Protein AF-A0A2H0TRL6-F1 (afdb_monomer_lite)

pLDDT: mean 90.38, std 10.12, range [57.69, 98.44]

Sequence (108 aa):
MRHHRLIYIAFLTVSFIAIFALLWQWHLTSHAYDEWIHAETAIFSTHHIYKKQKPEKRVVKGLYLTAYSANNDNTRHAIIDLIDKTELNAVVIDIKDYTGYVLYDSDI

Organism: NCBI:txid1974652

InterPro domains:
  IPR025275 Putative glycosyl hydrolase domain DUF4015 [PF13200] (62-107)

Foldseek 3Di:
DVVVVVVVVVVVVVVVVVVVVVVVVVVVVVVVVVVVVVVVVVVVVVVCVCVPDDPDDDDAQEAEDEVVLVPDPVSVVVVVVPVVVDVHDYYHYDQADPVGDGSDDDPD

Radius of gyration: 35.6 Å; chains: 1; bounding box: 76×33×84 Å

Structure (mmCIF, N/CA/C/O backbone):
data_AF-A0A2H0TRL6-F1
#
_entry.id   AF-A0A2H0TRL6-F1
#
loop_
_atom_site.group_PDB
_atom_site.id
_atom_site.type_symbol
_atom_site.label_atom_id
_atom_site.label_alt_id
_atom_site.label_comp_id
_atom_site.label_asym_id
_atom_site.label_entity_id
_atom_site.label_seq_id
_atom_site.pdbx_PDB_ins_code
_atom_site.Cartn_x
_atom_site.Cartn_y
_atom_site.Cartn_z
_atom_site.occupancy
_atom_site.B_iso_or_equiv
_atom_site.auth_seq_id
_atom_site.auth_comp_id
_atom_site.auth_asym_id
_atom_site.auth_atom_id
_atom_site.pdbx_PDB_model_num
ATOM 1 N N . MET A 1 1 ? 56.659 1.855 -58.469 1.00 61.91 1 MET A N 1
ATOM 2 C CA . MET A 1 1 ? 56.051 2.961 -57.682 1.00 61.91 1 MET A CA 1
ATOM 3 C C . MET A 1 1 ? 54.629 3.369 -58.114 1.00 61.91 1 MET A C 1
ATOM 5 O O . MET A 1 1 ? 53.902 3.883 -57.277 1.00 61.91 1 MET A O 1
ATOM 9 N N . ARG A 1 2 ? 54.177 3.147 -59.366 1.00 70.94 2 ARG A N 1
ATOM 10 C CA . ARG A 1 2 ? 52.823 3.554 -59.826 1.00 70.94 2 ARG A CA 1
ATOM 11 C C . ARG A 1 2 ? 51.675 2.615 -59.400 1.00 70.94 2 ARG A C 1
ATOM 13 O O . ARG A 1 2 ? 50.606 3.104 -59.060 1.00 70.94 2 ARG A O 1
ATOM 20 N N . HIS A 1 3 ? 51.906 1.301 -59.323 1.00 73.88 3 HIS A N 1
ATOM 21 C CA . HIS A 1 3 ? 50.865 0.323 -58.953 1.00 73.88 3 HIS A CA 1
ATOM 22 C C . HIS A 1 3 ? 50.374 0.449 -57.500 1.00 73.88 3 HIS A C 1
ATOM 24 O O . HIS A 1 3 ? 49.187 0.297 -57.242 1.00 73.88 3 HIS A O 1
ATOM 30 N N . HIS A 1 4 ? 51.251 0.815 -56.560 1.00 81.94 4 HIS A N 1
ATOM 31 C CA . HIS A 1 4 ? 50.876 0.982 -55.150 1.00 81.94 4 HIS A CA 1
ATOM 32 C C . HIS A 1 4 ? 49.898 2.151 -54.932 1.00 81.94 4 HIS A C 1
ATOM 34 O O . HIS A 1 4 ? 48.974 2.051 -54.132 1.00 81.94 4 HIS A O 1
ATOM 40 N N . ARG A 1 5 ? 50.039 3.235 -55.712 1.00 86.31 5 ARG A N 1
ATOM 41 C CA . ARG A 1 5 ? 49.123 4.387 -55.663 1.00 86.31 5 ARG A CA 1
ATOM 42 C C . ARG A 1 5 ? 47.729 4.029 -56.178 1.00 86.31 5 ARG A C 1
ATOM 44 O O . ARG A 1 5 ? 46.749 4.478 -55.603 1.00 86.31 5 ARG A O 1
ATOM 51 N N . LEU A 1 6 ? 47.643 3.204 -57.224 1.00 85.75 6 LEU A N 1
ATOM 52 C CA . LEU A 1 6 ? 46.365 2.732 -57.770 1.00 85.75 6 LEU A CA 1
ATOM 53 C C . LEU A 1 6 ? 45.625 1.822 -56.784 1.00 85.75 6 LEU A C 1
ATOM 55 O O . LEU A 1 6 ? 44.429 1.991 -56.583 1.00 85.75 6 LEU A O 1
ATOM 59 N N . ILE A 1 7 ? 46.350 0.915 -56.126 1.00 89.88 7 ILE A N 1
ATOM 60 C CA . ILE A 1 7 ? 45.795 0.038 -55.088 1.00 89.88 7 ILE A CA 1
ATOM 61 C C . ILE A 1 7 ? 45.265 0.869 -53.912 1.00 89.88 7 ILE A C 1
ATOM 63 O O . ILE A 1 7 ? 44.140 0.662 -53.474 1.00 89.88 7 ILE A O 1
ATOM 67 N N . TYR A 1 8 ? 46.031 1.856 -53.442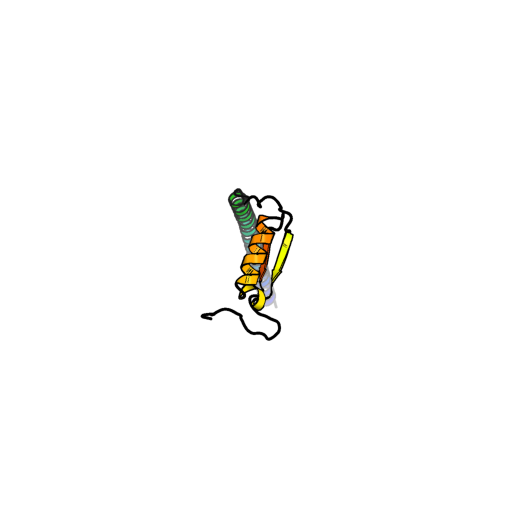 1.00 92.75 8 TYR A N 1
ATOM 68 C CA . TYR A 1 8 ? 45.603 2.733 -52.350 1.00 92.75 8 TYR A CA 1
ATOM 69 C C . TYR A 1 8 ? 44.351 3.554 -52.697 1.00 92.75 8 TYR A C 1
ATOM 71 O O . TYR A 1 8 ? 43.432 3.649 -51.889 1.00 92.75 8 TYR A O 1
ATOM 79 N N . ILE A 1 9 ? 44.279 4.101 -53.916 1.00 93.00 9 ILE A N 1
ATOM 80 C CA . ILE A 1 9 ? 43.088 4.821 -54.393 1.00 93.00 9 ILE A CA 1
ATOM 81 C C . ILE A 1 9 ? 41.877 3.883 -54.436 1.00 93.00 9 ILE A C 1
ATOM 83 O O . ILE A 1 9 ? 40.812 4.266 -53.964 1.00 93.00 9 ILE A O 1
ATOM 87 N N . ALA A 1 10 ? 42.040 2.652 -54.931 1.00 92.44 10 ALA A N 1
ATOM 88 C CA . ALA A 1 10 ? 40.965 1.661 -54.948 1.00 92.44 10 ALA A CA 1
ATOM 89 C C . ALA A 1 10 ? 40.485 1.286 -53.532 1.00 92.44 10 ALA A C 1
ATOM 91 O O . ALA A 1 10 ? 39.288 1.148 -53.300 1.00 92.44 10 ALA A O 1
ATOM 92 N N . PHE A 1 11 ? 41.392 1.175 -52.559 1.00 95.50 11 PHE A N 1
ATOM 93 C CA . PHE A 1 11 ? 41.006 0.951 -51.163 1.00 95.50 11 PHE A CA 1
ATOM 94 C C . PHE A 1 11 ? 40.243 2.139 -50.567 1.00 95.50 11 PHE A C 1
ATOM 96 O O . PHE A 1 11 ? 39.252 1.934 -49.867 1.00 95.50 11 PHE A O 1
ATOM 103 N N . LEU A 1 12 ? 40.659 3.376 -50.859 1.00 95.81 12 LEU A N 1
ATOM 104 C CA . LEU A 1 12 ? 39.958 4.569 -50.383 1.00 95.81 12 LEU A CA 1
ATOM 105 C C . LEU A 1 12 ? 38.555 4.696 -50.976 1.00 95.81 12 LEU A C 1
ATOM 107 O O . LEU A 1 12 ? 37.625 5.037 -50.248 1.00 95.81 12 LEU A O 1
ATOM 111 N N . THR A 1 13 ? 38.378 4.401 -52.265 1.00 95.75 13 THR A N 1
ATOM 112 C CA . THR A 1 13 ? 37.055 4.465 -52.897 1.00 95.75 13 THR A CA 1
ATOM 113 C C . THR A 1 13 ? 36.118 3.400 -52.336 1.00 95.75 13 THR A C 1
ATOM 115 O O . THR A 1 13 ? 34.977 3.716 -52.007 1.00 95.75 13 THR A O 1
ATOM 118 N N . VAL A 1 14 ? 36.596 2.166 -52.145 1.00 97.25 14 VAL A N 1
ATOM 119 C CA . VAL A 1 14 ? 35.807 1.089 -51.525 1.00 97.25 14 VAL A CA 1
ATOM 120 C C . VAL A 1 14 ? 35.442 1.433 -50.081 1.00 97.25 14 VAL A C 1
ATOM 122 O O . VAL A 1 14 ? 34.289 1.269 -49.690 1.00 97.25 14 VAL A O 1
ATOM 125 N N . SER A 1 15 ? 36.389 1.963 -49.303 1.00 95.94 15 SER A N 1
ATOM 126 C CA . SER A 1 15 ? 36.139 2.389 -47.921 1.00 95.94 15 SER A CA 1
ATOM 127 C C . SER A 1 15 ? 35.106 3.517 -47.854 1.00 95.94 15 SER A C 1
ATOM 129 O O . SER A 1 15 ? 34.175 3.460 -47.055 1.00 95.94 15 SER A O 1
ATOM 131 N N . PHE A 1 16 ? 35.199 4.502 -48.751 1.00 97.56 16 PHE A N 1
ATOM 132 C CA . PHE A 1 16 ? 34.228 5.591 -48.832 1.00 97.56 16 PHE A CA 1
ATOM 133 C C . PHE A 1 16 ? 32.817 5.088 -49.166 1.00 97.56 16 PHE A C 1
ATOM 135 O O . PHE A 1 16 ? 31.853 5.489 -48.516 1.00 97.56 16 PHE A O 1
ATOM 142 N N . ILE A 1 17 ? 32.691 4.169 -50.130 1.00 97.81 17 ILE A N 1
ATOM 143 C CA . ILE A 1 17 ? 31.405 3.550 -50.487 1.00 97.81 17 ILE A CA 1
ATOM 144 C C . ILE A 1 17 ? 30.842 2.749 -49.306 1.00 97.81 17 ILE A C 1
ATOM 146 O O . ILE A 1 17 ? 29.652 2.850 -49.015 1.00 97.81 17 ILE A O 1
ATOM 150 N N . ALA A 1 18 ? 31.684 1.994 -48.596 1.00 97.06 18 ALA A N 1
ATOM 151 C CA . ALA A 1 18 ? 31.268 1.235 -47.421 1.00 97.06 18 ALA A CA 1
ATOM 152 C C . ALA A 1 18 ? 30.778 2.152 -46.289 1.00 97.06 18 ALA A C 1
ATOM 154 O O . ALA A 1 18 ? 29.723 1.900 -45.713 1.00 97.06 18 ALA A O 1
ATOM 155 N N . ILE A 1 19 ? 31.493 3.247 -46.009 1.00 97.88 19 ILE A N 1
ATOM 156 C CA . ILE A 1 19 ? 31.084 4.249 -45.013 1.00 97.88 19 ILE A CA 1
ATOM 157 C C . ILE A 1 19 ? 29.750 4.880 -45.413 1.00 97.88 19 ILE A C 1
ATOM 159 O O . ILE A 1 19 ? 28.847 4.972 -44.586 1.00 97.88 19 ILE A O 1
ATOM 163 N N . PHE A 1 20 ? 29.594 5.269 -46.678 1.00 97.88 20 PHE A N 1
ATOM 164 C CA . PHE A 1 20 ? 28.340 5.829 -47.171 1.00 97.88 20 PHE A CA 1
ATOM 165 C C . PHE A 1 20 ? 27.174 4.842 -47.014 1.00 97.88 20 PHE A C 1
ATOM 167 O O . PHE A 1 20 ? 26.117 5.222 -46.519 1.00 97.88 20 PHE A O 1
ATOM 174 N N . ALA A 1 21 ? 27.378 3.568 -47.357 1.00 97.62 21 ALA A N 1
ATOM 175 C CA . ALA A 1 21 ? 26.369 2.525 -47.191 1.00 97.62 21 ALA A CA 1
ATOM 176 C C . ALA A 1 21 ? 25.994 2.302 -45.716 1.00 97.62 21 ALA A C 1
ATOM 178 O O . ALA A 1 21 ? 24.816 2.139 -45.406 1.00 97.62 21 ALA A O 1
ATOM 179 N N . LEU A 1 22 ? 26.966 2.346 -44.799 1.00 97.75 22 LEU A N 1
ATOM 180 C CA . LEU A 1 22 ? 26.714 2.233 -43.359 1.00 97.75 22 LEU A CA 1
ATOM 181 C C . LEU A 1 22 ? 25.928 3.429 -42.818 1.00 97.75 22 LEU A C 1
ATOM 183 O O . LEU A 1 22 ? 24.991 3.240 -42.048 1.00 97.75 22 LEU A O 1
ATOM 187 N N . LEU A 1 23 ? 26.271 4.648 -43.241 1.00 97.56 23 LEU A N 1
ATOM 188 C CA . LEU A 1 23 ? 25.544 5.857 -42.846 1.00 97.56 23 LEU A CA 1
ATOM 189 C C . LEU A 1 23 ? 24.118 5.859 -43.399 1.00 97.56 23 LEU A C 1
ATOM 191 O O . LEU A 1 23 ? 23.180 6.212 -42.688 1.00 97.56 23 LEU A O 1
ATOM 195 N N . TRP A 1 24 ? 23.947 5.410 -44.642 1.00 96.56 24 TRP A N 1
ATOM 196 C CA . TRP A 1 24 ? 22.637 5.246 -45.259 1.00 96.56 24 TRP A CA 1
ATOM 197 C C . TRP A 1 24 ? 21.793 4.208 -44.512 1.00 96.56 24 TRP A C 1
ATOM 199 O O . TRP A 1 24 ? 20.649 4.481 -44.156 1.00 96.56 24 TRP A O 1
ATOM 209 N N . GLN A 1 25 ? 22.370 3.046 -44.191 1.00 96.44 25 GLN A N 1
ATOM 210 C CA . GLN A 1 25 ? 21.691 2.007 -43.419 1.00 96.44 25 GLN A CA 1
ATOM 211 C C . GLN A 1 25 ? 21.314 2.495 -42.015 1.00 96.44 25 GLN A C 1
ATOM 213 O O . GLN A 1 25 ? 20.204 2.230 -41.552 1.00 96.44 25 GLN A O 1
ATOM 218 N N . TRP A 1 26 ? 22.215 3.223 -41.346 1.00 96.38 26 TRP A N 1
ATOM 219 C CA . TRP A 1 26 ? 21.954 3.815 -40.035 1.00 96.38 26 TRP A CA 1
ATOM 220 C C . TRP A 1 26 ? 20.784 4.798 -40.090 1.00 96.38 26 TRP A C 1
ATOM 222 O O . TRP A 1 26 ? 19.890 4.714 -39.259 1.00 96.38 26 TRP A O 1
ATOM 232 N N . HIS A 1 27 ? 20.743 5.655 -41.110 1.00 96.44 27 HIS A N 1
ATOM 233 C CA . HIS A 1 27 ? 19.666 6.620 -41.321 1.00 96.44 27 HIS A CA 1
ATOM 234 C C . HIS A 1 27 ? 18.304 5.956 -41.582 1.00 96.44 27 HIS A C 1
ATOM 236 O O . HIS A 1 27 ? 17.296 6.349 -40.998 1.00 96.44 27 HIS A O 1
ATOM 242 N N . LEU A 1 28 ? 18.251 4.924 -42.434 1.00 94.75 28 LEU A N 1
ATOM 243 C CA . LEU A 1 28 ? 17.008 4.169 -42.643 1.00 94.75 28 LEU A CA 1
ATOM 244 C C . LEU A 1 28 ? 16.546 3.494 -41.348 1.00 94.75 28 LEU A C 1
ATOM 246 O O . LEU A 1 28 ? 15.359 3.505 -41.031 1.00 94.75 28 LEU A O 1
ATOM 250 N N . THR A 1 29 ? 17.489 2.924 -40.599 1.00 93.94 29 THR A N 1
ATOM 251 C CA . THR A 1 29 ? 17.191 2.231 -39.341 1.00 93.94 29 THR A CA 1
ATOM 252 C C . THR A 1 29 ? 16.713 3.208 -38.268 1.00 93.94 29 THR A C 1
ATOM 254 O O . THR A 1 29 ? 15.761 2.893 -37.560 1.00 93.94 29 THR A O 1
ATOM 257 N N . SER A 1 30 ? 17.313 4.401 -38.162 1.00 93.31 30 SER A N 1
ATOM 258 C CA . SER A 1 30 ? 16.884 5.417 -37.195 1.00 93.31 30 SER A CA 1
ATOM 259 C C . SER A 1 30 ? 15.474 5.917 -37.491 1.00 93.31 30 SER A C 1
ATOM 261 O O . SER A 1 30 ? 14.663 5.986 -36.578 1.00 93.31 30 SER A O 1
ATOM 263 N N . HIS A 1 31 ? 15.137 6.168 -38.760 1.00 92.62 31 HIS A N 1
ATOM 264 C CA . HIS A 1 31 ? 13.775 6.568 -39.120 1.00 92.62 31 HIS A CA 1
ATOM 265 C C . HIS A 1 31 ? 12.741 5.482 -38.828 1.00 92.62 31 HIS A C 1
ATOM 267 O O . HIS A 1 31 ? 11.687 5.781 -38.274 1.00 92.62 31 HIS A O 1
ATOM 273 N N . ALA A 1 32 ? 13.055 4.222 -39.139 1.00 90.94 32 ALA A N 1
ATOM 274 C CA . ALA A 1 32 ? 12.172 3.105 -38.817 1.00 90.94 32 ALA A CA 1
ATOM 275 C C . ALA A 1 32 ? 11.971 2.948 -37.297 1.00 90.94 32 ALA A C 1
ATOM 277 O O . ALA A 1 32 ? 10.877 2.614 -36.845 1.00 90.94 32 ALA A O 1
ATOM 278 N N . TYR A 1 33 ? 13.013 3.207 -36.502 1.00 89.25 33 TYR A N 1
ATOM 279 C CA . TYR A 1 33 ? 12.943 3.180 -35.043 1.00 89.25 33 TYR A CA 1
ATOM 280 C C . TYR A 1 33 ? 12.088 4.324 -34.478 1.00 89.25 33 TYR A C 1
ATOM 282 O O . TYR A 1 33 ? 11.245 4.082 -33.614 1.00 89.25 33 TYR A O 1
ATOM 290 N N . ASP A 1 34 ? 12.249 5.542 -35.000 1.00 87.94 34 ASP A N 1
ATOM 291 C CA . ASP A 1 34 ? 11.453 6.702 -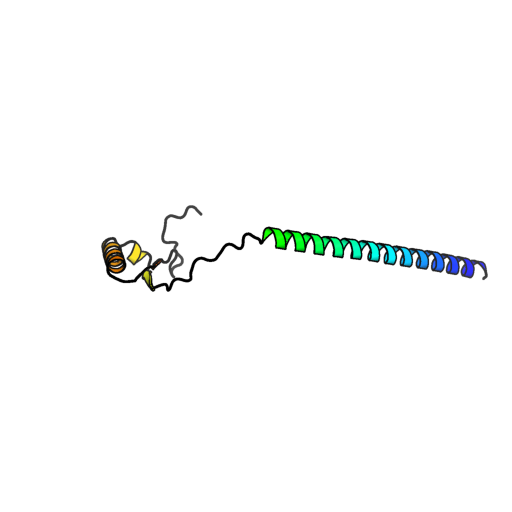34.590 1.00 87.94 34 ASP A CA 1
ATOM 292 C C . ASP A 1 34 ? 9.963 6.492 -34.916 1.00 87.94 34 ASP A C 1
ATOM 294 O O . ASP A 1 34 ? 9.099 6.698 -34.060 1.00 87.94 34 ASP A O 1
ATOM 298 N N . GLU A 1 35 ? 9.645 5.996 -36.117 1.00 88.69 35 GLU A N 1
ATOM 299 C CA . GLU A 1 35 ? 8.271 5.646 -36.508 1.00 88.69 35 GLU A CA 1
ATOM 300 C C . GLU A 1 35 ? 7.666 4.564 -35.601 1.00 88.69 35 GLU A C 1
ATOM 302 O O . GLU A 1 35 ? 6.511 4.681 -35.176 1.00 88.69 35 GLU A O 1
ATOM 307 N N . TRP A 1 36 ? 8.448 3.537 -35.254 1.00 86.56 36 TRP A N 1
ATOM 308 C CA . TRP A 1 36 ? 8.013 2.462 -34.365 1.00 86.56 36 TRP A CA 1
ATOM 309 C C . TRP A 1 36 ? 7.723 2.961 -32.941 1.00 86.56 36 TRP A C 1
ATOM 311 O O . TRP A 1 36 ? 6.649 2.674 -32.407 1.00 86.56 36 TRP A O 1
ATOM 321 N N . ILE A 1 37 ? 8.611 3.776 -32.355 1.00 85.00 37 ILE A N 1
ATOM 322 C CA . ILE A 1 37 ? 8.404 4.369 -31.022 1.00 85.00 37 ILE A CA 1
ATOM 323 C C . ILE A 1 37 ? 7.145 5.231 -30.992 1.00 85.00 37 ILE A C 1
ATOM 325 O O . ILE A 1 37 ? 6.363 5.160 -30.038 1.00 85.00 37 ILE A O 1
ATOM 329 N N . HIS A 1 38 ? 6.932 6.066 -32.010 1.00 84.31 38 HIS A N 1
ATOM 330 C CA . HIS A 1 38 ? 5.759 6.933 -32.057 1.00 84.31 38 HIS A CA 1
ATOM 331 C C . HIS A 1 38 ? 4.461 6.123 -32.169 1.00 84.31 38 HIS A C 1
ATOM 333 O O . HIS A 1 38 ? 3.476 6.461 -31.504 1.00 84.31 38 HIS A O 1
ATOM 339 N N . ALA A 1 39 ? 4.467 5.025 -32.929 1.00 84.44 39 ALA A N 1
ATOM 340 C CA . ALA A 1 39 ? 3.330 4.116 -33.035 1.00 84.44 39 ALA A CA 1
ATOM 341 C C . ALA A 1 39 ? 3.043 3.376 -31.716 1.00 84.44 39 ALA A C 1
ATOM 343 O O . ALA A 1 39 ? 1.897 3.352 -31.264 1.00 84.44 39 ALA A O 1
ATOM 344 N N . GLU A 1 40 ? 4.062 2.825 -31.052 1.00 82.62 40 GLU A N 1
ATOM 345 C CA . GLU A 1 40 ? 3.904 2.149 -29.758 1.00 82.62 40 GLU A CA 1
ATOM 346 C C . GLU A 1 40 ? 3.417 3.114 -28.668 1.00 82.62 40 GLU A C 1
ATOM 348 O O . GLU A 1 40 ? 2.499 2.799 -27.909 1.00 82.62 40 GLU A O 1
ATOM 353 N N . THR A 1 41 ? 3.952 4.336 -28.645 1.00 79.25 41 THR A N 1
ATOM 354 C CA . THR A 1 41 ? 3.530 5.384 -27.704 1.00 79.25 41 THR A CA 1
ATOM 355 C C . THR A 1 41 ? 2.076 5.806 -27.939 1.00 79.25 41 THR A C 1
ATOM 357 O O . THR A 1 41 ? 1.319 6.009 -26.980 1.00 79.25 41 THR A O 1
ATOM 360 N N . ALA A 1 42 ? 1.647 5.899 -29.203 1.00 78.19 42 ALA A N 1
ATOM 361 C CA . ALA A 1 42 ? 0.256 6.169 -29.556 1.00 78.19 42 ALA A CA 1
ATOM 362 C C . ALA A 1 42 ? -0.670 5.025 -29.108 1.00 78.19 42 ALA A C 1
ATOM 364 O O . ALA A 1 42 ? -1.703 5.280 -28.484 1.00 78.19 42 ALA A O 1
ATOM 365 N N . ILE A 1 43 ? -0.274 3.767 -29.329 1.00 74.56 43 ILE A N 1
ATOM 366 C CA . ILE A 1 43 ? -1.034 2.582 -28.904 1.00 74.56 43 ILE A CA 1
ATOM 367 C C . ILE A 1 43 ? -1.138 2.517 -27.372 1.00 74.56 43 ILE A C 1
ATOM 369 O O . ILE A 1 43 ? -2.241 2.378 -26.840 1.00 74.56 43 ILE A O 1
ATOM 373 N N . PHE A 1 44 ? -0.036 2.713 -26.645 1.00 72.38 44 PHE A N 1
ATOM 374 C CA . PHE A 1 44 ? -0.021 2.740 -25.179 1.00 72.38 44 PHE A CA 1
ATOM 375 C C . PHE A 1 44 ? -0.936 3.831 -24.605 1.00 72.38 44 PHE A C 1
ATOM 377 O O . PHE A 1 44 ? -1.663 3.591 -23.637 1.00 72.38 44 PHE A O 1
ATOM 384 N N . SER A 1 45 ? -0.965 5.004 -25.242 1.00 65.50 45 SER A N 1
ATOM 385 C CA . SER A 1 45 ? -1.854 6.109 -24.865 1.00 65.50 45 SER A CA 1
ATOM 386 C C . SER A 1 45 ? -3.328 5.787 -25.139 1.00 65.50 45 SER A C 1
ATOM 388 O O . SER A 1 45 ? -4.183 6.099 -24.311 1.00 65.50 45 SER A O 1
ATOM 390 N N . THR A 1 46 ? -3.642 5.106 -26.249 1.00 64.81 46 THR A N 1
ATOM 391 C CA . THR A 1 46 ? -5.020 4.667 -26.549 1.00 64.81 46 THR A CA 1
ATOM 392 C C . THR A 1 46 ? -5.505 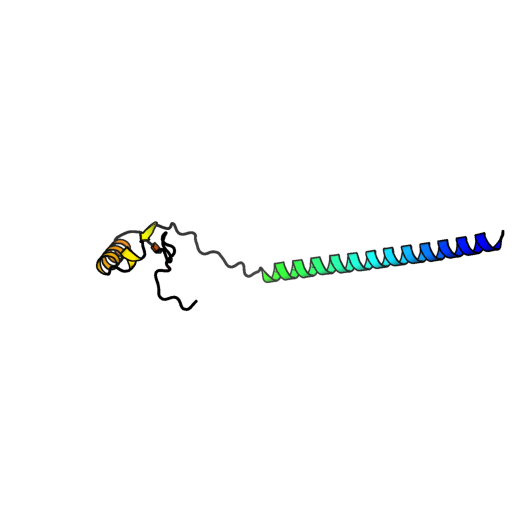3.540 -25.634 1.00 64.81 46 THR A C 1
ATOM 394 O O . THR A 1 46 ? -6.676 3.523 -25.257 1.00 64.81 46 THR A O 1
ATOM 397 N N . HIS A 1 47 ? -4.620 2.642 -25.187 1.00 62.28 47 HIS A N 1
ATOM 398 C CA . HIS A 1 47 ? -4.974 1.577 -24.241 1.00 62.28 47 HIS A CA 1
ATOM 399 C C . HIS A 1 47 ? -5.077 2.071 -22.783 1.00 62.28 47 HIS A C 1
ATOM 401 O O . HIS A 1 47 ? -5.679 1.410 -21.940 1.00 62.28 47 HIS A O 1
ATOM 407 N N . HIS A 1 48 ? -4.580 3.280 -22.490 1.00 57.69 48 HIS A N 1
ATOM 408 C CA . HIS A 1 48 ? -4.778 3.981 -21.214 1.00 57.69 48 HIS A CA 1
ATOM 409 C C . HIS A 1 48 ? -6.108 4.755 -21.113 1.00 57.69 48 HIS A C 1
ATOM 411 O O . HIS A 1 48 ? -6.376 5.373 -20.078 1.00 57.69 48 HIS A O 1
ATOM 417 N N . ILE A 1 49 ? -7.001 4.668 -22.110 1.00 59.09 49 ILE A N 1
ATOM 418 C CA . ILE A 1 49 ? -8.374 5.217 -22.046 1.00 59.09 49 ILE A CA 1
ATOM 419 C C . ILE A 1 49 ? -9.318 4.279 -21.254 1.00 59.09 49 ILE A C 1
ATOM 421 O O . ILE A 1 49 ? -10.518 4.206 -21.472 1.00 59.09 49 ILE A O 1
ATOM 425 N N . TYR A 1 50 ? -8.787 3.562 -20.268 1.00 60.81 50 TYR A N 1
ATOM 426 C CA . TYR A 1 50 ? -9.552 3.141 -19.099 1.00 60.81 50 TYR A CA 1
ATOM 427 C C . TYR A 1 50 ? -8.748 3.563 -17.878 1.00 60.81 50 TYR A C 1
ATOM 429 O O . TYR A 1 50 ? -8.102 2.767 -17.196 1.00 60.81 50 TYR A O 1
ATOM 437 N N . LYS A 1 51 ? -8.721 4.878 -17.634 1.00 67.56 51 LYS A N 1
ATOM 438 C CA . LYS A 1 51 ? -8.120 5.446 -16.431 1.00 67.56 51 LYS A CA 1
ATOM 439 C C . LYS A 1 51 ? -8.909 4.900 -15.249 1.00 67.56 51 LYS A C 1
ATOM 441 O O . LYS A 1 51 ? -9.948 5.455 -14.904 1.00 67.56 51 LYS A O 1
ATOM 446 N N . LYS A 1 52 ? -8.443 3.790 -14.664 1.00 76.50 52 LYS A N 1
ATOM 447 C CA . LYS A 1 52 ? -9.024 3.188 -13.463 1.00 76.50 52 LYS A CA 1
ATOM 448 C C . LYS A 1 52 ? -9.126 4.294 -12.424 1.00 76.50 52 LYS A C 1
ATOM 450 O O . LYS A 1 52 ? -8.117 4.746 -11.878 1.00 76.50 52 LYS A O 1
ATOM 455 N N . GLN A 1 53 ? -10.339 4.795 -12.236 1.00 83.81 53 GLN A N 1
ATOM 456 C CA . GLN A 1 53 ? -10.581 5.913 -11.350 1.00 83.81 53 GLN A CA 1
ATOM 457 C C . GLN A 1 53 ? -10.258 5.411 -9.949 1.00 83.81 53 GLN A C 1
ATOM 459 O O . GLN A 1 53 ? -10.801 4.399 -9.500 1.00 83.81 53 GLN A O 1
ATOM 464 N N . LYS A 1 54 ? -9.286 6.051 -9.293 1.00 84.75 54 LYS A N 1
ATOM 465 C CA . LYS A 1 54 ? -8.986 5.711 -7.905 1.00 84.75 54 LYS A CA 1
ATOM 466 C C . LYS A 1 54 ? -10.259 5.969 -7.094 1.00 84.75 54 LYS A C 1
ATOM 468 O O . LYS A 1 54 ? -10.922 6.977 -7.355 1.00 84.75 54 LYS A O 1
ATOM 473 N N . PRO A 1 55 ? -10.609 5.082 -6.150 1.00 87.12 55 PRO A N 1
ATOM 474 C CA . PRO A 1 55 ? -11.726 5.348 -5.262 1.00 87.12 55 PRO A CA 1
ATOM 475 C C . PRO A 1 55 ? -11.487 6.664 -4.519 1.00 87.12 55 PRO A C 1
ATOM 477 O O . PRO A 1 55 ? -10.345 7.112 -4.360 1.00 87.12 55 PRO A O 1
ATOM 480 N N . GLU A 1 56 ? -12.574 7.277 -4.065 1.00 93.31 56 GLU A N 1
ATOM 481 C CA . GLU A 1 56 ? -12.507 8.467 -3.229 1.00 93.31 56 GLU A CA 1
ATOM 482 C C . GLU A 1 56 ? -11.592 8.228 -2.018 1.00 93.31 56 GLU A C 1
ATOM 484 O O . GLU A 1 56 ? -11.607 7.159 -1.396 1.00 93.31 56 GLU A O 1
ATOM 489 N N . LYS A 1 57 ? -10.767 9.226 -1.689 1.00 92.25 57 LYS A N 1
ATOM 490 C CA . LYS A 1 57 ? -9.855 9.146 -0.550 1.00 92.25 57 LYS A CA 1
ATOM 491 C C . LYS A 1 57 ? -10.669 9.156 0.745 1.00 92.25 57 LYS A C 1
ATOM 493 O O . LYS A 1 57 ? -11.288 10.159 1.075 1.00 92.25 57 LYS A O 1
ATOM 498 N N . ARG A 1 58 ? -10.609 8.065 1.509 1.00 93.44 58 ARG A N 1
ATOM 499 C CA . ARG A 1 58 ? -11.240 7.954 2.832 1.00 93.44 58 ARG A CA 1
ATOM 500 C C . ARG A 1 58 ? -10.216 8.219 3.932 1.00 93.44 58 ARG A C 1
ATOM 502 O O . ARG A 1 58 ? -9.075 7.769 3.836 1.00 93.44 58 ARG A O 1
ATOM 509 N N . VAL A 1 59 ? -10.618 8.947 4.974 1.00 95.94 59 VAL A N 1
ATOM 510 C CA . VAL A 1 59 ? -9.807 9.091 6.190 1.00 95.94 59 VAL A CA 1
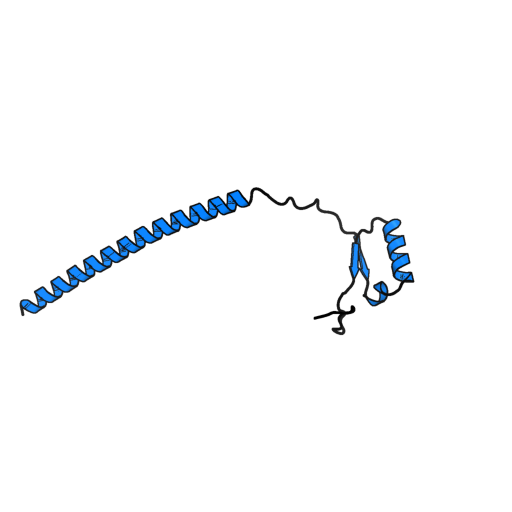ATOM 511 C C . VAL A 1 59 ? -9.876 7.775 6.959 1.00 95.94 59 VAL A C 1
ATOM 513 O O . VAL A 1 59 ? -10.960 7.320 7.320 1.00 95.94 59 VAL A O 1
ATOM 516 N N . VAL A 1 60 ? -8.720 7.155 7.182 1.00 96.38 60 VAL A N 1
ATOM 517 C CA . VAL A 1 60 ? -8.623 5.893 7.917 1.00 96.38 60 VAL A CA 1
ATOM 518 C C . VAL A 1 60 ? -8.501 6.192 9.404 1.00 96.38 60 VAL A C 1
ATOM 520 O O . VAL A 1 60 ? -7.617 6.940 9.819 1.00 96.38 60 VAL A O 1
ATOM 523 N N . LYS A 1 61 ? -9.387 5.594 10.197 1.00 97.38 61 LYS A N 1
ATOM 524 C CA . LYS A 1 61 ? -9.365 5.633 11.659 1.00 97.38 61 LYS A CA 1
ATOM 525 C C . LYS A 1 61 ? -9.237 4.196 12.137 1.00 97.38 61 LYS A C 1
ATOM 527 O O . LYS A 1 61 ? -10.225 3.475 12.243 1.00 97.38 61 LYS A O 1
ATOM 532 N N . GLY A 1 62 ? -7.989 3.761 12.271 1.00 96.88 62 GLY A N 1
ATOM 533 C CA . GLY A 1 62 ? -7.650 2.358 12.456 1.00 96.88 62 GLY A CA 1
ATOM 534 C C . GLY A 1 62 ? -7.174 2.024 13.862 1.00 96.88 62 GLY A C 1
ATOM 535 O O . GLY A 1 62 ? -6.580 2.863 14.536 1.00 96.88 62 GLY A O 1
ATOM 536 N N . LEU A 1 63 ? -7.386 0.773 14.261 1.00 97.19 63 LEU A N 1
ATOM 537 C CA . LEU A 1 63 ? -6.778 0.172 15.445 1.00 97.19 63 LEU A CA 1
ATOM 538 C C . LEU A 1 63 ? -5.641 -0.765 15.040 1.00 97.19 63 LEU A C 1
ATOM 540 O O . LEU A 1 63 ? -5.761 -1.509 14.071 1.00 97.19 63 LEU A O 1
ATOM 544 N N . TYR A 1 64 ? -4.550 -0.754 15.799 1.00 96.75 64 TYR A N 1
ATOM 545 C CA . TYR A 1 64 ? -3.484 -1.743 15.669 1.00 96.75 64 TYR A CA 1
ATOM 546 C C . TYR A 1 64 ? -3.671 -2.835 16.718 1.00 96.75 64 TYR A C 1
ATOM 548 O O . TYR A 1 64 ? -3.849 -2.528 17.898 1.00 96.75 64 TYR A O 1
ATOM 556 N N . LEU A 1 65 ? -3.592 -4.092 16.295 1.00 96.12 65 LEU A N 1
ATOM 557 C CA . LEU A 1 65 ? -3.617 -5.264 17.157 1.00 96.12 65 LEU A CA 1
ATOM 558 C C . LEU A 1 65 ? -2.375 -6.107 16.887 1.00 96.12 65 LEU A C 1
ATOM 560 O O . LEU A 1 65 ? -1.982 -6.301 15.739 1.00 96.12 65 LEU A O 1
ATOM 564 N N . THR A 1 66 ? -1.799 -6.663 17.947 1.00 95.31 66 THR A N 1
ATOM 565 C CA . THR A 1 66 ? -0.921 -7.821 17.782 1.00 95.31 66 THR A CA 1
ATOM 566 C C . THR A 1 66 ? -1.769 -9.050 17.457 1.00 95.31 66 THR A C 1
ATOM 568 O O . THR A 1 66 ? -2.954 -9.107 17.806 1.00 95.31 66 THR A O 1
ATOM 571 N N . ALA A 1 67 ? -1.178 -10.077 16.862 1.00 94.44 67 ALA A N 1
ATOM 572 C CA . ALA A 1 67 ? -1.858 -11.318 16.540 1.00 94.44 67 ALA A CA 1
ATOM 573 C C . ALA A 1 67 ? -2.331 -12.011 17.818 1.00 94.44 67 ALA A C 1
ATOM 575 O O . ALA A 1 67 ? -3.374 -12.652 17.820 1.00 94.44 67 ALA A O 1
ATOM 576 N N . TYR A 1 68 ? -1.626 -11.811 18.938 1.00 93.06 68 TYR A N 1
ATOM 577 C CA . TYR A 1 68 ? -2.071 -12.282 20.247 1.00 93.06 68 TYR A CA 1
ATOM 578 C C . TYR A 1 68 ? -3.409 -11.649 20.659 1.00 93.06 68 TYR A C 1
ATOM 580 O O . TYR A 1 68 ? -4.338 -12.354 21.049 1.00 93.06 68 TYR A O 1
ATOM 588 N N . SER A 1 69 ? -3.539 -10.325 20.530 1.00 95.38 69 SER A N 1
ATOM 589 C CA . SER A 1 69 ? -4.803 -9.624 20.779 1.00 95.38 69 SER A CA 1
ATOM 590 C C . SER A 1 69 ? -5.881 -10.009 19.765 1.00 95.38 69 SER A C 1
ATOM 592 O O . SER A 1 69 ? -7.041 -10.160 20.138 1.00 95.38 69 SER A O 1
ATOM 594 N N . ALA A 1 70 ? -5.511 -10.206 18.498 1.00 95.25 70 ALA A N 1
ATOM 595 C CA . ALA A 1 70 ? -6.434 -10.640 17.455 1.00 95.25 70 ALA A CA 1
ATOM 596 C C . ALA A 1 70 ? -6.910 -12.093 17.633 1.00 95.25 70 ALA A C 1
ATOM 598 O O . ALA A 1 70 ? -8.023 -12.413 17.231 1.00 95.25 70 ALA A O 1
ATOM 599 N N . ASN A 1 71 ? -6.115 -12.963 18.260 1.00 94.75 71 ASN A N 1
ATOM 600 C CA . ASN A 1 71 ? -6.487 -14.347 18.564 1.00 94.75 71 ASN A CA 1
ATOM 601 C C . ASN A 1 71 ? -7.358 -14.469 19.830 1.00 94.75 71 ASN A C 1
ATOM 603 O O . ASN A 1 71 ? -7.916 -15.526 20.110 1.00 94.75 71 ASN A O 1
ATOM 607 N N . ASN A 1 72 ? -7.495 -13.399 20.617 1.00 97.12 72 ASN A N 1
ATOM 608 C CA . ASN A 1 72 ? -8.349 -13.399 21.798 1.00 97.12 72 ASN A CA 1
ATOM 609 C C . ASN A 1 72 ? -9.802 -13.057 21.424 1.00 97.12 72 ASN A C 1
ATOM 611 O O . ASN A 1 72 ? -10.096 -11.941 20.989 1.00 97.12 72 ASN A O 1
ATOM 615 N N . ASP A 1 73 ? -10.726 -13.995 21.649 1.00 97.75 73 ASP A N 1
ATOM 616 C CA . ASP A 1 73 ? -12.145 -13.810 21.324 1.00 97.75 73 ASP A CA 1
ATOM 617 C C . ASP A 1 73 ? -12.766 -12.597 22.027 1.00 97.75 73 ASP A C 1
ATOM 619 O O . ASP A 1 73 ? -13.446 -11.803 21.380 1.00 97.75 73 ASP A O 1
ATOM 623 N N . ASN A 1 74 ? -12.520 -12.403 23.325 1.00 98.00 74 ASN A N 1
ATOM 624 C CA . ASN A 1 74 ? -13.092 -11.276 24.070 1.00 98.00 74 ASN A CA 1
ATOM 625 C C . ASN A 1 74 ? -12.589 -9.937 23.525 1.00 98.00 74 ASN A C 1
ATOM 627 O O . ASN A 1 74 ? -13.366 -8.994 23.373 1.00 98.00 74 ASN A O 1
ATOM 631 N N . THR A 1 75 ? -11.298 -9.859 23.194 1.00 97.44 75 THR A N 1
ATOM 632 C CA . THR A 1 75 ? -10.717 -8.672 22.565 1.00 97.44 75 THR A CA 1
ATOM 633 C C . THR A 1 75 ? -11.362 -8.408 21.211 1.00 97.44 75 THR A C 1
ATOM 635 O O . THR A 1 75 ? -11.803 -7.289 20.972 1.00 97.44 75 THR A O 1
ATOM 638 N N . ARG A 1 76 ? -11.495 -9.422 20.349 1.00 97.44 76 ARG A N 1
ATOM 639 C CA . ARG A 1 76 ? -12.172 -9.275 19.052 1.00 97.44 76 ARG A CA 1
ATOM 640 C C . ARG A 1 76 ? -13.597 -8.751 19.188 1.00 97.44 76 ARG A C 1
ATOM 642 O O . ARG A 1 76 ? -13.942 -7.810 18.481 1.00 97.44 76 ARG A O 1
ATOM 649 N N . HIS A 1 77 ? -14.395 -9.307 20.100 1.00 98.25 77 HIS A N 1
ATOM 650 C CA . HIS A 1 77 ? -15.761 -8.828 20.332 1.00 98.25 77 HIS A CA 1
ATOM 651 C C . HIS A 1 77 ? -15.772 -7.365 20.786 1.00 98.25 77 HIS A C 1
ATOM 653 O O . HIS A 1 77 ? -16.521 -6.570 20.233 1.00 98.25 77 HIS A O 1
ATOM 659 N N . ALA A 1 78 ? -14.891 -6.975 21.712 1.00 97.62 78 ALA A N 1
ATOM 660 C CA . ALA A 1 78 ? -14.783 -5.585 22.153 1.00 97.62 78 ALA A CA 1
ATOM 661 C C . ALA A 1 78 ? -14.356 -4.626 21.024 1.00 97.62 78 ALA A C 1
ATOM 663 O O . ALA A 1 78 ? -14.842 -3.498 20.958 1.00 97.62 78 ALA A O 1
ATOM 664 N N . ILE A 1 79 ? -13.462 -5.061 20.129 1.00 97.69 79 ILE A N 1
ATOM 665 C CA . ILE A 1 79 ? -13.042 -4.265 18.969 1.00 97.69 79 ILE A CA 1
ATOM 666 C C . ILE A 1 79 ? -14.174 -4.113 17.951 1.00 97.69 79 ILE A C 1
ATOM 668 O O . ILE A 1 79 ? -14.369 -3.012 17.443 1.00 97.69 79 ILE A O 1
ATOM 672 N N . ILE A 1 80 ? -14.929 -5.177 17.673 1.00 97.69 80 ILE A N 1
ATOM 673 C CA . ILE A 1 80 ? -16.110 -5.110 16.799 1.00 97.69 80 ILE A CA 1
ATOM 674 C C . ILE A 1 80 ? -17.138 -4.143 17.395 1.00 97.69 80 ILE A C 1
ATOM 676 O O . ILE A 1 80 ? -17.563 -3.217 16.715 1.00 97.69 80 ILE A O 1
ATOM 680 N N . ASP A 1 81 ? -17.426 -4.263 18.692 1.00 98.31 81 ASP A N 1
ATOM 681 C CA . ASP A 1 81 ? -18.309 -3.346 19.416 1.00 98.31 81 ASP A CA 1
ATOM 682 C C . ASP A 1 81 ? -17.863 -1.880 19.309 1.00 98.31 81 ASP A C 1
ATOM 684 O O . ASP A 1 81 ? -18.694 -0.981 19.177 1.00 98.31 81 ASP A O 1
ATOM 688 N N . LEU A 1 82 ? -16.554 -1.617 19.388 1.00 97.75 82 LEU A N 1
ATOM 689 C CA . LEU A 1 82 ? -15.998 -0.276 19.210 1.00 97.75 82 LEU A CA 1
ATOM 690 C C . LEU A 1 82 ? -16.166 0.219 17.774 1.00 97.75 82 LEU A C 1
ATOM 692 O O . LEU A 1 82 ? -16.532 1.375 17.582 1.00 97.75 82 LEU A O 1
ATOM 696 N N . ILE A 1 83 ? -15.915 -0.628 16.777 1.00 97.75 83 ILE A N 1
ATOM 697 C CA . ILE A 1 83 ? -16.112 -0.293 15.361 1.00 97.75 83 ILE A CA 1
ATOM 698 C C . ILE A 1 83 ? -17.583 0.042 15.091 1.00 97.75 83 ILE A C 1
ATOM 700 O O . ILE A 1 83 ? -17.859 1.051 14.453 1.00 97.75 83 ILE A O 1
ATOM 704 N N . ASP A 1 84 ? -18.522 -0.724 15.645 1.00 98.12 84 ASP A N 1
ATOM 705 C CA . ASP A 1 84 ? -19.960 -0.502 15.449 1.00 98.12 84 ASP A CA 1
ATOM 706 C C . ASP A 1 84 ? -20.470 0.787 16.119 1.00 98.12 84 ASP A C 1
ATOM 70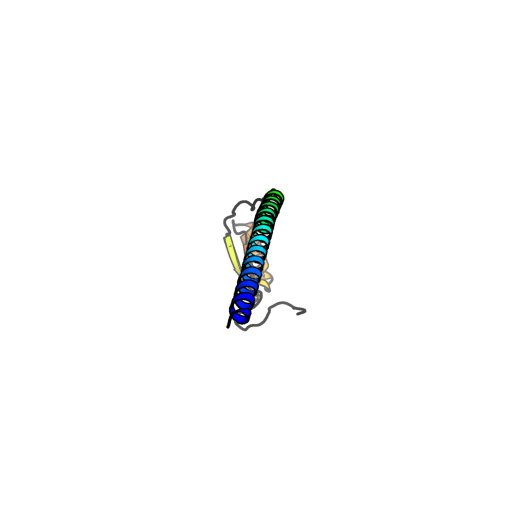8 O O . ASP A 1 84 ? -21.449 1.387 15.672 1.00 98.12 84 ASP A O 1
ATOM 712 N N . LYS A 1 85 ? -19.822 1.222 17.207 1.00 98.44 85 LYS A N 1
ATOM 713 C CA . LYS A 1 85 ? -20.246 2.374 18.026 1.00 98.44 85 LYS A CA 1
ATOM 714 C C . LYS A 1 85 ? -19.482 3.665 17.728 1.00 98.44 85 LYS A C 1
ATOM 716 O O . LYS A 1 85 ? -19.828 4.709 18.281 1.00 98.44 85 LYS A O 1
ATOM 721 N N . THR A 1 86 ? -18.436 3.613 16.908 1.00 98.31 86 THR A N 1
ATOM 722 C CA . THR A 1 86 ? -17.554 4.753 16.623 1.00 98.31 86 THR A CA 1
ATOM 723 C C . THR A 1 86 ? -17.312 4.886 15.124 1.00 98.31 86 THR A C 1
ATOM 725 O O . THR A 1 86 ? -17.846 4.142 14.313 1.00 98.31 86 THR A O 1
ATOM 728 N N . GLU A 1 87 ? -16.504 5.858 14.721 1.00 97.62 87 GLU A N 1
ATOM 729 C CA . GLU A 1 87 ? -16.128 6.047 13.325 1.00 97.62 87 GLU A CA 1
ATOM 730 C C . GLU A 1 87 ? -14.872 5.257 12.891 1.00 97.62 87 GLU A C 1
ATOM 732 O O . GLU A 1 87 ? -14.289 5.544 11.836 1.00 97.62 87 GLU A O 1
ATOM 737 N N . LEU A 1 88 ? -14.410 4.312 13.719 1.00 98.06 88 LEU A N 1
ATOM 738 C CA . LEU A 1 88 ? -13.302 3.420 13.381 1.00 98.06 88 LEU A CA 1
ATOM 739 C C . LEU A 1 88 ? -13.667 2.564 12.159 1.00 98.06 88 LEU A C 1
ATOM 741 O O . LEU A 1 88 ? -14.778 2.061 12.043 1.00 98.06 88 LEU A O 1
ATOM 745 N N . ASN A 1 89 ? -12.730 2.406 11.224 1.00 96.69 89 ASN A N 1
ATOM 746 C CA . ASN A 1 89 ? -13.005 1.781 9.923 1.00 96.69 89 ASN A CA 1
ATOM 747 C C . ASN A 1 89 ? -11.888 0.867 9.404 1.00 96.69 89 ASN A C 1
ATOM 749 O O . ASN A 1 89 ? -11.944 0.413 8.260 1.00 96.69 89 ASN A O 1
ATOM 753 N N . ALA A 1 90 ? -10.869 0.610 10.222 1.00 97.31 90 ALA A N 1
ATOM 754 C CA . ALA A 1 90 ? -9.775 -0.278 9.870 1.00 97.31 90 ALA A CA 1
ATOM 755 C C . ALA A 1 90 ? -9.191 -0.964 11.106 1.00 97.31 90 ALA A C 1
ATOM 757 O O . ALA A 1 90 ? -9.173 -0.408 12.204 1.00 97.31 90 ALA A O 1
ATOM 758 N N . VAL A 1 91 ? -8.643 -2.156 10.898 1.00 97.38 91 VAL A N 1
ATOM 759 C CA . VAL A 1 91 ? -7.802 -2.848 11.873 1.00 97.38 91 VAL A CA 1
ATOM 760 C C . VAL A 1 91 ? -6.541 -3.311 11.155 1.00 97.38 91 VAL A C 1
ATOM 762 O O . VAL A 1 91 ? -6.613 -3.805 10.031 1.00 97.38 91 VAL A O 1
ATOM 765 N N . VAL A 1 92 ? -5.388 -3.127 11.788 1.00 97.31 92 VAL A N 1
ATOM 766 C CA . VAL A 1 92 ? -4.094 -3.635 11.329 1.00 97.31 92 VAL A CA 1
ATOM 767 C C . VAL A 1 92 ? -3.656 -4.718 12.301 1.00 97.31 92 VAL A C 1
ATOM 769 O O . VAL A 1 92 ? -3.573 -4.455 13.497 1.00 97.31 92 VAL A O 1
ATOM 772 N N . ILE A 1 93 ? -3.394 -5.915 11.785 1.00 97.00 93 ILE A N 1
ATOM 773 C CA . ILE A 1 93 ? -2.908 -7.060 12.558 1.00 97.00 93 ILE A CA 1
ATOM 774 C C . ILE A 1 93 ? -1.531 -7.427 12.010 1.00 97.00 93 ILE A C 1
ATOM 776 O O . ILE A 1 93 ? -1.346 -7.476 10.791 1.00 97.00 93 ILE A O 1
ATOM 780 N N . ASP A 1 94 ? -0.561 -7.658 12.887 1.00 95.69 94 ASP A N 1
ATOM 781 C CA . ASP A 1 94 ? 0.734 -8.187 12.477 1.00 95.69 94 ASP A CA 1
ATOM 782 C C . ASP A 1 94 ? 0.614 -9.661 12.049 1.00 95.69 94 ASP A C 1
ATOM 784 O O . ASP A 1 94 ? 0.053 -10.516 12.723 1.00 95.69 94 ASP A O 1
ATOM 788 N N . ILE A 1 95 ? 1.150 -9.967 10.869 1.00 94.94 95 ILE A N 1
ATOM 789 C CA . ILE A 1 95 ? 1.226 -11.346 10.360 1.00 94.94 95 ILE A CA 1
ATOM 790 C C . ILE A 1 95 ? 2.446 -12.069 10.951 1.00 94.94 95 ILE A C 1
ATOM 792 O O . ILE A 1 95 ? 2.452 -13.287 11.119 1.00 94.94 95 ILE A O 1
ATOM 796 N N . LYS A 1 96 ? 3.494 -11.301 11.249 1.00 94.81 96 LYS A N 1
ATOM 797 C CA . LYS A 1 96 ? 4.767 -11.750 11.801 1.00 94.81 96 LYS A CA 1
ATOM 798 C C . LYS A 1 96 ? 5.213 -10.731 12.832 1.00 94.81 96 LYS A C 1
ATOM 800 O O . LYS A 1 96 ? 5.237 -9.539 12.522 1.00 94.81 96 LYS A O 1
ATOM 805 N N . ASP A 1 97 ? 5.596 -11.191 14.011 1.00 92.94 97 ASP A N 1
ATOM 806 C CA . ASP A 1 97 ? 6.045 -10.297 15.075 1.00 92.94 97 ASP A CA 1
ATOM 807 C C . ASP A 1 97 ? 7.577 -10.089 15.067 1.00 92.94 97 ASP A C 1
ATOM 809 O O . ASP A 1 97 ? 8.309 -10.509 14.156 1.00 92.94 97 ASP A O 1
ATOM 813 N N . TYR A 1 98 ? 8.069 -9.396 16.098 1.00 92.12 98 TYR A N 1
ATOM 814 C CA . TYR A 1 98 ? 9.486 -9.080 16.284 1.00 92.12 98 TYR A CA 1
ATOM 815 C C . TYR A 1 98 ? 10.365 -10.313 16.545 1.00 92.12 98 TYR A C 1
ATOM 817 O O . TYR A 1 98 ? 11.578 -10.231 16.359 1.00 92.12 98 TYR A O 1
ATOM 825 N N . THR A 1 99 ? 9.787 -11.442 16.964 1.00 93.88 99 THR A N 1
ATOM 826 C CA . THR A 1 99 ? 10.528 -12.693 17.185 1.00 93.88 99 THR A CA 1
ATOM 827 C C . THR A 1 99 ? 10.870 -13.391 15.869 1.00 93.88 99 THR A C 1
ATOM 829 O O . THR A 1 99 ? 11.775 -14.221 15.823 1.00 93.88 99 THR A O 1
ATOM 832 N N . GLY A 1 100 ? 10.182 -13.019 14.785 1.00 93.44 100 GLY A N 1
ATOM 833 C CA . GLY A 1 100 ? 10.377 -13.584 13.456 1.00 93.44 100 GLY A CA 1
ATOM 834 C C . GLY A 1 100 ? 9.407 -14.709 13.099 1.00 93.44 100 GLY A C 1
ATOM 835 O O . GLY A 1 100 ? 9.460 -15.165 11.959 1.00 93.44 100 GLY A O 1
ATOM 836 N N . TYR A 1 101 ? 8.507 -15.110 14.002 1.00 92.62 101 TYR A N 1
ATOM 837 C CA . TYR A 1 101 ? 7.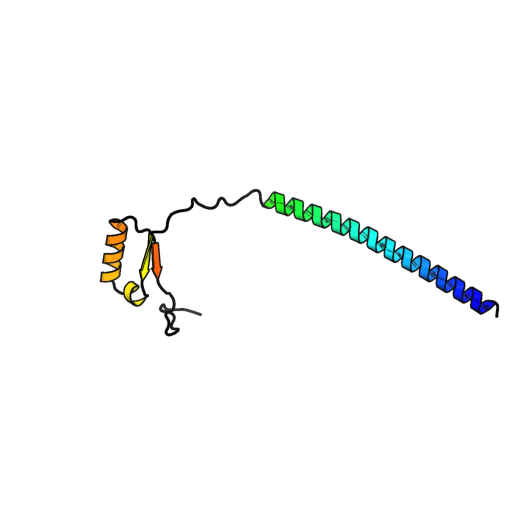488 -16.124 13.718 1.00 92.62 101 TYR A CA 1
ATOM 838 C C . TYR A 1 101 ? 6.301 -15.554 12.944 1.00 92.62 101 TYR A C 1
ATOM 840 O O . TYR A 1 101 ? 5.774 -14.495 13.284 1.00 92.62 101 TYR A O 1
ATOM 848 N N . VAL A 1 102 ? 5.873 -16.286 11.914 1.00 94.31 102 VAL A N 1
ATOM 849 C CA . VAL A 1 102 ? 4.596 -16.074 11.225 1.00 94.31 102 VAL A CA 1
ATOM 850 C C . VAL A 1 102 ? 3.485 -16.659 12.098 1.00 94.31 102 VAL A C 1
ATOM 852 O O . VAL A 1 102 ? 3.584 -17.797 12.544 1.00 94.31 102 VAL A O 1
ATOM 855 N N . LEU A 1 103 ? 2.453 -15.865 12.380 1.00 92.88 103 LEU A N 1
ATOM 856 C CA . LEU A 1 103 ? 1.446 -16.150 13.412 1.00 92.88 103 LEU A CA 1
ATOM 857 C C . LEU A 1 103 ? 0.144 -16.726 12.829 1.00 92.88 103 LEU A C 1
ATOM 859 O O . LEU A 1 103 ? -0.939 -16.524 13.375 1.00 92.88 103 LEU A O 1
ATOM 863 N N . TYR A 1 104 ? 0.261 -17.446 11.713 1.00 91.88 104 TYR A N 1
ATOM 864 C CA . TYR A 1 104 ? -0.789 -18.259 11.103 1.00 91.88 104 TYR A CA 1
ATOM 865 C C . TYR A 1 104 ? -0.165 -19.503 10.458 1.00 91.88 104 TYR A C 1
ATOM 867 O O . TYR A 1 104 ? 1.044 -19.538 10.224 1.00 91.88 104 TYR A O 1
ATOM 875 N N . ASP A 1 105 ? -0.988 -20.514 10.187 1.00 93.50 105 ASP A N 1
ATOM 876 C CA . ASP A 1 105 ? -0.547 -21.736 9.513 1.00 93.50 105 ASP A CA 1
ATOM 877 C C . ASP A 1 105 ? -0.247 -21.442 8.035 1.00 93.50 105 ASP A C 1
ATOM 879 O O . ASP A 1 105 ? -1.139 -21.056 7.277 1.00 93.50 105 ASP A O 1
ATOM 883 N N . SER A 1 106 ? 1.030 -21.525 7.664 1.00 91.44 106 SER A N 1
ATOM 884 C CA . SER A 1 106 ? 1.560 -21.062 6.382 1.00 91.44 106 SER A CA 1
ATOM 885 C C . SER A 1 106 ? 2.132 -22.242 5.602 1.00 91.44 106 SER A C 1
ATOM 887 O O . SER A 1 106 ? 3.067 -22.886 6.067 1.00 91.44 106 SER A O 1
ATOM 889 N N . ASP A 1 107 ? 1.624 -22.472 4.389 1.00 91.25 107 ASP A N 1
ATOM 890 C CA . ASP A 1 107 ? 1.997 -23.605 3.519 1.00 91.25 107 ASP A CA 1
ATOM 891 C C . ASP A 1 107 ? 3.249 -23.359 2.644 1.00 91.25 107 ASP A C 1
ATOM 893 O O . ASP A 1 107 ? 3.472 -24.057 1.650 1.00 91.25 107 ASP A O 1
ATOM 897 N N . ILE A 1 108 ? 4.044 -22.334 2.961 1.00 78.00 108 ILE A N 1
ATOM 898 C CA . ILE A 1 108 ? 5.226 -21.900 2.190 1.00 78.00 108 ILE A CA 1
ATOM 899 C C . ILE A 1 108 ? 6.521 -22.014 2.984 1.00 78.00 108 ILE A C 1
ATOM 901 O O . ILE A 1 108 ? 6.495 -21.735 4.203 1.00 78.00 108 ILE A O 1
#

Secondary structure (DSSP, 8-state):
-HHHHHHHHHHHHHHHHHHHHHHHHHHHHHHHHHHHHHHHHHHHHHHT-S--PPPPPPPP-EEEE-HHHHH-HHHHHHHHHHHHHSS--EEEE-SB-TT--BSS----